Protein AF-A0A550GPX2-F1 (afdb_monomer)

Radius of gyration: 15.7 Å; Cα contacts (8 Å, |Δi|>4): 46; chains: 1; bounding box: 25×50×33 Å

Solvent-accessible surface area (backbone atoms only — not comparable to full-atom values): 4302 Å² total; per-residue (Å²): 135,84,77,82,70,79,77,75,80,80,50,87,83,44,51,78,43,80,53,50,57,74,63,70,45,42,38,82,76,70,76,45,63,65,64,62,53,46,29,72,74,70,34,89,46,55,42,84,40,72,48,70,68,37,53,52,53,52,52,53,52,55,68,72,59,68,135

Foldseek 3Di:
DDPPPDPPPCPPPAAEDEDALVLVCCCVVPVDDPVVVCCVVVNPRYDYDYDPVRVVVVVVVVVVPDD

Secondary structure (DSSP, 8-state):
-----------TT-EEEEPPHHHHTHHHHH---HHHHHHHHH-TTEEEE--HHHHHHHHHHHHH---

pLDDT: mean 80.77, std 18.27, range [39.12, 95.19]

Mean predicted aligned error: 9.58 Å

Structure (mmCIF, N/CA/C/O backbone):
data_AF-A0A550GPX2-F1
#
_entry.id   AF-A0A550GPX2-F1
#
loop_
_atom_site.group_PDB
_atom_site.id
_atom_site.type_symbol
_atom_site.label_atom_id
_atom_site.label_alt_id
_atom_site.label_comp_id
_atom_site.label_asym_id
_atom_site.label_entity_id
_atom_site.label_seq_id
_atom_site.pdbx_PDB_ins_code
_atom_site.Cartn_x
_atom_site.Cartn_y
_atom_site.Cartn_z
_atom_site.occupancy
_atom_site.B_iso_or_equiv
_atom_site.auth_seq_id
_atom_si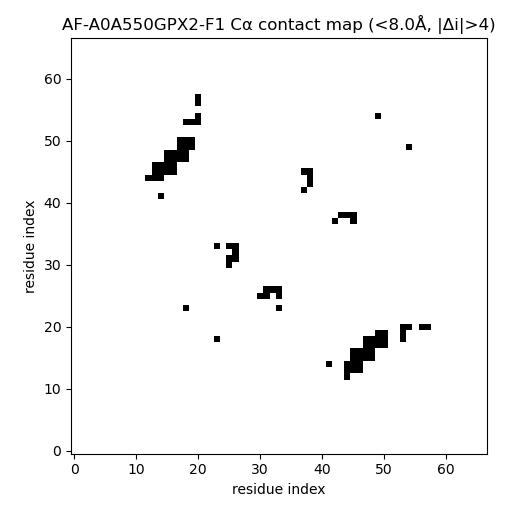te.auth_comp_id
_atom_site.auth_asym_id
_atom_site.auth_atom_id
_atom_site.pdbx_PDB_model_num
ATOM 1 N N . MET A 1 1 ? -0.909 -40.138 1.302 1.00 43.12 1 MET A N 1
ATOM 2 C CA . MET A 1 1 ? -0.907 -38.779 1.879 1.00 43.12 1 MET A CA 1
ATOM 3 C C . MET A 1 1 ? -0.742 -37.819 0.724 1.00 43.12 1 MET A C 1
ATOM 5 O O . MET A 1 1 ? 0.326 -37.776 0.128 1.00 43.12 1 MET A O 1
ATOM 9 N N . ALA A 1 2 ? -1.851 -37.222 0.293 1.00 39.12 2 ALA A N 1
ATOM 10 C CA . ALA A 1 2 ? -1.869 -36.313 -0.842 1.00 39.12 2 ALA A CA 1
ATOM 11 C C . ALA A 1 2 ? -1.129 -35.038 -0.435 1.00 39.12 2 ALA A C 1
ATOM 13 O O . ALA A 1 2 ? -1.505 -34.399 0.542 1.00 39.12 2 ALA A O 1
ATOM 14 N N . ALA A 1 3 ? -0.043 -34.745 -1.145 1.00 44.25 3 ALA A N 1
ATOM 15 C CA . ALA A 1 3 ? 0.641 -33.472 -1.057 1.00 44.25 3 ALA A CA 1
ATOM 16 C C . ALA A 1 3 ? -0.349 -32.395 -1.501 1.00 44.25 3 ALA A C 1
ATOM 18 O O . ALA A 1 3 ? -0.768 -32.377 -2.662 1.00 44.25 3 ALA A O 1
ATOM 19 N N . ASP A 1 4 ? -0.748 -31.567 -0.545 1.00 46.94 4 ASP A N 1
ATOM 20 C CA . ASP A 1 4 ? -1.419 -30.300 -0.769 1.00 46.94 4 ASP A CA 1
ATOM 21 C C . ASP A 1 4 ? -0.438 -29.436 -1.564 1.00 46.94 4 ASP A C 1
ATOM 23 O O . ASP A 1 4 ? 0.541 -28.910 -1.039 1.00 46.94 4 ASP A O 1
ATOM 27 N N . ARG A 1 5 ? -0.571 -29.482 -2.891 1.00 49.25 5 ARG A N 1
ATOM 28 C CA . ARG A 1 5 ? 0.241 -28.674 -3.790 1.00 49.25 5 ARG A CA 1
ATOM 29 C C . ARG A 1 5 ? -0.363 -27.287 -3.742 1.00 49.25 5 ARG A C 1
ATOM 31 O O . ARG A 1 5 ? -1.399 -27.065 -4.374 1.00 49.25 5 ARG A O 1
ATOM 38 N N . ASP A 1 6 ? 0.294 -26.405 -2.995 1.00 46.69 6 ASP A N 1
ATOM 39 C CA . ASP A 1 6 ? 0.163 -24.962 -3.129 1.00 46.69 6 ASP A CA 1
ATOM 40 C C . ASP A 1 6 ? 0.047 -24.638 -4.617 1.00 46.69 6 ASP A C 1
ATOM 42 O O . ASP A 1 6 ? 0.953 -24.874 -5.422 1.00 46.69 6 ASP A O 1
ATOM 46 N N . ARG A 1 7 ? -1.154 -24.216 -5.012 1.00 50.84 7 ARG A N 1
ATOM 47 C CA . ARG A 1 7 ? -1.408 -23.724 -6.356 1.00 50.84 7 ARG A CA 1
ATOM 48 C C . ARG A 1 7 ? -0.785 -22.345 -6.412 1.00 50.84 7 ARG A C 1
ATOM 50 O O . ARG A 1 7 ? -1.477 -21.351 -6.214 1.00 50.84 7 ARG A O 1
ATOM 57 N N . ASP A 1 8 ? 0.513 -22.313 -6.683 1.00 47.66 8 ASP A N 1
ATOM 58 C CA . ASP A 1 8 ? 1.173 -21.122 -7.186 1.00 47.66 8 ASP A CA 1
ATOM 59 C C . ASP A 1 8 ? 0.361 -20.656 -8.394 1.00 47.66 8 ASP A C 1
ATOM 61 O O . ASP A 1 8 ? 0.301 -21.316 -9.437 1.00 47.66 8 ASP A O 1
ATOM 65 N N . ILE A 1 9 ? -0.357 -19.548 -8.224 1.00 56.09 9 ILE A N 1
ATOM 66 C CA . ILE A 1 9 ? -1.019 -18.878 -9.330 1.00 56.09 9 ILE A CA 1
ATOM 67 C C . ILE A 1 9 ? 0.112 -18.295 -10.178 1.00 56.09 9 ILE A C 1
ATOM 69 O O . ILE A 1 9 ? 0.554 -17.169 -9.966 1.00 56.09 9 ILE A O 1
ATOM 73 N N . GLU A 1 10 ? 0.612 -19.073 -11.136 1.00 45.94 10 GLU A N 1
ATOM 74 C CA . GLU A 1 10 ? 1.532 -18.582 -12.157 1.00 45.94 10 GLU A CA 1
ATOM 75 C C .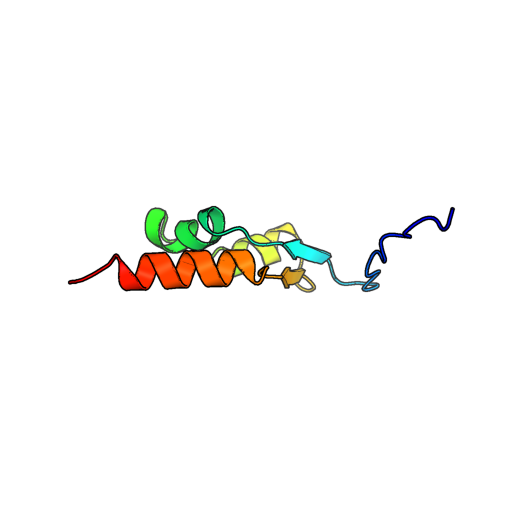 GLU A 1 10 ? 0.725 -17.712 -13.136 1.00 45.94 10 GLU A C 1
ATOM 77 O O . GLU A 1 10 ? 0.334 -18.138 -14.226 1.00 45.94 10 GLU A O 1
ATOM 82 N N . VAL A 1 11 ? 0.434 -16.468 -12.736 1.00 53.22 11 VAL A N 1
ATOM 83 C CA . VAL A 1 11 ? -0.021 -15.429 -13.665 1.00 53.22 11 VAL A CA 1
ATOM 84 C C . VAL A 1 11 ? 1.189 -15.060 -14.515 1.00 53.22 11 VAL A C 1
ATOM 86 O O . VAL A 1 11 ? 1.981 -14.190 -14.159 1.00 53.22 11 VAL A O 1
ATOM 89 N N . ARG A 1 12 ? 1.406 -15.779 -15.620 1.00 49.59 12 ARG A N 1
ATOM 90 C CA . ARG A 1 12 ? 2.522 -15.501 -16.531 1.00 49.59 12 ARG A CA 1
ATOM 91 C C . ARG A 1 12 ? 2.467 -14.042 -16.992 1.00 49.59 12 ARG A C 1
ATOM 93 O O . ARG A 1 12 ? 1.633 -13.683 -17.815 1.00 49.59 12 ARG A O 1
ATOM 100 N N . GLY A 1 13 ? 3.371 -13.225 -16.449 1.00 60.12 13 GLY A N 1
ATOM 101 C CA . GLY A 1 13 ? 3.526 -11.805 -16.771 1.00 60.12 13 GLY A CA 1
ATOM 102 C C . GLY A 1 13 ? 3.085 -10.821 -15.685 1.00 60.12 13 GLY A C 1
ATOM 103 O O . GLY A 1 13 ? 3.423 -9.645 -15.811 1.00 60.12 13 GLY A O 1
ATOM 104 N N . SER A 1 14 ? 2.415 -11.268 -14.618 1.00 68.19 14 SER A N 1
ATOM 105 C CA . SER A 1 14 ? 1.902 -10.370 -13.576 1.00 68.19 14 SER A CA 1
ATOM 106 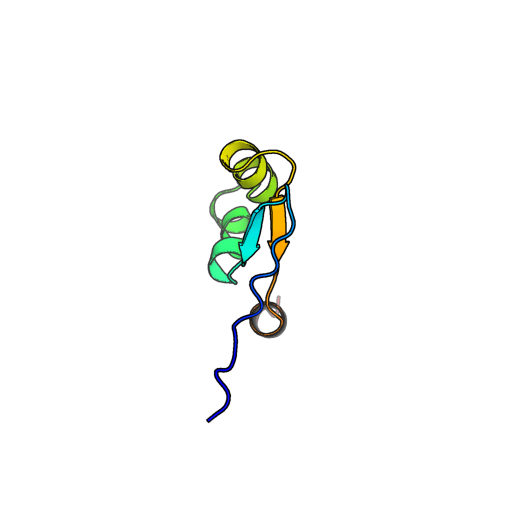C C . SER A 1 14 ? 2.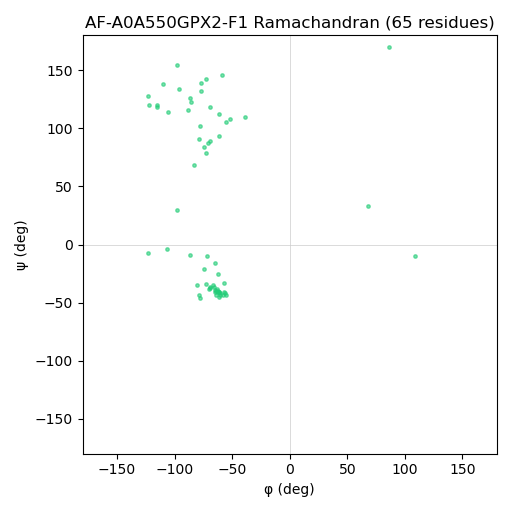438 -10.734 -12.195 1.00 68.19 14 SER A C 1
ATOM 108 O O . SER A 1 14 ? 2.361 -11.885 -11.769 1.00 68.19 14 SER A O 1
ATOM 110 N N . ARG A 1 15 ? 3.000 -9.753 -11.483 1.00 85.06 15 ARG A N 1
ATOM 111 C CA . ARG A 1 15 ? 3.566 -9.947 -10.138 1.00 85.06 15 ARG A CA 1
ATOM 112 C C . ARG A 1 15 ? 2.467 -9.738 -9.102 1.00 85.06 15 ARG A C 1
ATOM 114 O O . ARG A 1 15 ? 1.942 -8.637 -8.995 1.00 85.06 15 ARG A O 1
ATOM 121 N N . GLY A 1 16 ? 2.115 -10.778 -8.354 1.00 91.44 16 GLY A N 1
ATOM 122 C CA . GLY A 1 16 ? 1.170 -10.661 -7.244 1.00 91.44 16 GLY A CA 1
ATOM 123 C C . GLY A 1 16 ? 1.832 -10.048 -6.010 1.00 91.44 16 GLY A C 1
ATOM 124 O O . GLY A 1 16 ? 2.910 -10.487 -5.614 1.00 91.44 16 GLY A O 1
ATOM 125 N N . VAL A 1 17 ? 1.184 -9.063 -5.391 1.00 93.56 17 VAL A N 1
ATOM 126 C CA . VAL A 1 17 ? 1.603 -8.469 -4.114 1.00 93.56 17 VAL A CA 1
ATOM 127 C C . VAL A 1 17 ? 0.469 -8.620 -3.116 1.00 93.56 17 VAL A C 1
ATOM 129 O O . VAL A 1 17 ? -0.627 -8.113 -3.340 1.00 93.56 17 VAL A O 1
ATOM 132 N N . ILE A 1 18 ? 0.742 -9.309 -2.011 1.00 95.19 18 ILE A N 1
ATOM 133 C CA . ILE A 1 18 ? -0.197 -9.431 -0.897 1.00 95.19 18 ILE A CA 1
ATOM 134 C C . ILE A 1 18 ? -0.015 -8.218 0.014 1.00 95.19 18 ILE A C 1
ATOM 136 O O . ILE A 1 18 ? 1.091 -7.960 0.488 1.00 95.19 18 ILE A O 1
ATOM 140 N N . LEU A 1 19 ? -1.091 -7.470 0.235 1.00 94.19 19 LEU A N 1
ATOM 141 C CA . LEU A 1 19 ? -1.091 -6.257 1.044 1.00 94.19 19 LEU A CA 1
ATOM 142 C C . LEU A 1 19 ? -1.532 -6.561 2.476 1.00 94.19 19 LEU A C 1
ATOM 144 O O . LEU A 1 19 ? -2.537 -7.235 2.690 1.00 94.19 19 LEU A O 1
ATOM 148 N N . ASP A 1 20 ? -0.786 -6.021 3.436 1.00 93.25 20 ASP A N 1
ATOM 149 C CA . ASP A 1 20 ? -1.089 -6.060 4.869 1.00 93.25 20 ASP A CA 1
ATOM 150 C C . ASP A 1 20 ? -1.767 -4.750 5.319 1.00 93.25 20 ASP A C 1
ATOM 152 O O . ASP A 1 20 ? -1.533 -3.688 4.729 1.00 93.25 20 ASP A O 1
ATOM 156 N N . SER A 1 21 ? -2.556 -4.799 6.395 1.00 90.31 21 SER A N 1
ATOM 157 C CA . SER A 1 21 ? -3.237 -3.638 6.978 1.00 90.31 21 SER A CA 1
ATOM 158 C C . SER A 1 21 ? -2.241 -2.524 7.321 1.00 90.31 21 SER A C 1
ATOM 160 O O . SER A 1 21 ? -2.443 -1.370 6.943 1.00 90.31 21 SER A O 1
ATOM 162 N N . ASN A 1 22 ? -1.092 -2.864 7.914 1.00 90.94 22 ASN A N 1
ATOM 163 C CA . ASN A 1 22 ? -0.029 -1.906 8.243 1.00 90.94 22 ASN A CA 1
ATOM 164 C C . ASN A 1 22 ? 0.494 -1.120 7.036 1.00 90.94 22 ASN A C 1
ATOM 166 O O . ASN A 1 22 ? 0.765 0.083 7.145 1.00 90.94 22 ASN A O 1
ATOM 170 N N . PHE A 1 23 ? 0.653 -1.800 5.901 1.00 93.50 23 PHE A N 1
ATOM 171 C CA . PHE A 1 23 ? 1.119 -1.184 4.666 1.00 93.50 23 PHE A CA 1
ATOM 172 C C . PHE A 1 23 ? 0.052 -0.250 4.086 1.00 93.50 23 PHE A C 1
ATOM 174 O O . PHE A 1 23 ? 0.367 0.861 3.665 1.00 93.50 23 PHE A O 1
ATOM 181 N N . LEU A 1 24 ? -1.224 -0.634 4.176 1.00 92.38 24 LEU A N 1
ATOM 182 C CA . LEU A 1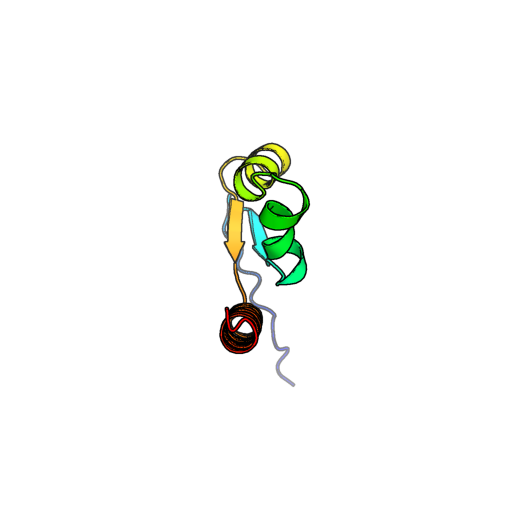 24 ? -2.356 0.197 3.753 1.00 92.38 24 LEU A CA 1
ATOM 183 C C . LEU A 1 24 ? -2.515 1.487 4.585 1.00 92.38 24 LEU A C 1
ATOM 185 O O . LEU A 1 24 ? -3.160 2.427 4.129 1.00 92.38 24 LEU A O 1
ATOM 189 N N . PHE A 1 25 ? -1.873 1.589 5.756 1.00 90.75 25 PHE A N 1
ATOM 190 C CA . PHE A 1 25 ? -1.800 2.828 6.549 1.00 90.75 25 PHE A CA 1
ATOM 191 C C . PHE A 1 25 ? -0.647 3.769 6.167 1.00 90.75 25 PHE A C 1
ATOM 193 O O . PHE A 1 25 ? -0.578 4.892 6.671 1.00 90.75 25 PHE A O 1
ATOM 200 N N . VAL A 1 26 ? 0.288 3.343 5.315 1.00 93.38 26 VAL A N 1
ATOM 201 C CA . VAL A 1 26 ? 1.416 4.182 4.865 1.00 93.38 26 VAL A CA 1
ATOM 202 C C . VAL A 1 26 ? 0.948 5.476 4.181 1.00 93.38 26 VAL A C 1
ATOM 204 O O . VAL A 1 26 ? 1.479 6.526 4.555 1.00 93.38 26 VAL A O 1
ATOM 207 N N . PRO A 1 27 ? -0.063 5.478 3.283 1.00 91.75 27 PRO A N 1
ATOM 208 C CA . PRO A 1 27 ? -0.537 6.708 2.649 1.00 91.75 27 PRO A CA 1
ATOM 209 C C . PRO A 1 27 ? -0.965 7.776 3.656 1.00 91.75 27 PRO A C 1
ATOM 211 O O . PRO A 1 27 ? -0.602 8.940 3.515 1.00 91.75 27 PRO A O 1
ATOM 214 N N . LEU A 1 28 ? -1.667 7.375 4.721 1.00 86.38 28 LEU A N 1
ATOM 215 C CA . LEU A 1 28 ? -2.125 8.289 5.770 1.00 86.38 28 LEU A CA 1
ATOM 216 C C . LEU A 1 28 ? -0.970 8.837 6.617 1.00 86.38 28 LEU A C 1
ATOM 218 O O . LEU A 1 28 ? -1.003 9.995 7.023 1.00 86.38 28 LEU A O 1
ATOM 222 N N . ARG A 1 29 ? 0.050 8.016 6.894 1.00 88.38 29 ARG A N 1
ATOM 223 C CA . ARG A 1 29 ? 1.180 8.396 7.760 1.00 88.38 29 ARG A CA 1
ATOM 224 C C . ARG A 1 29 ? 2.238 9.236 7.052 1.00 88.38 29 ARG A C 1
ATOM 226 O O . ARG A 1 29 ? 2.855 10.082 7.691 1.00 88.38 29 ARG A O 1
ATOM 233 N N . PHE A 1 30 ? 2.466 8.978 5.768 1.00 91.94 30 PHE A N 1
ATOM 234 C CA . PHE A 1 30 ? 3.613 9.518 5.037 1.00 91.94 30 PHE A CA 1
ATOM 235 C C . PHE A 1 30 ? 3.228 10.334 3.797 1.00 91.94 30 PHE A C 1
ATOM 237 O O . PHE A 1 30 ? 4.104 10.956 3.205 1.00 91.94 30 PHE A O 1
ATOM 244 N N . GLY A 1 31 ? 1.947 10.363 3.405 1.00 93.00 31 GLY A N 1
ATOM 245 C CA . GLY A 1 31 ? 1.488 11.105 2.225 1.00 93.00 31 GLY A CA 1
ATOM 246 C C . GLY A 1 31 ? 1.995 10.522 0.904 1.00 93.00 31 GLY A C 1
ATOM 247 O O . GLY A 1 31 ? 2.280 11.274 -0.023 1.00 93.00 31 GLY A O 1
ATOM 248 N N . VAL A 1 32 ? 2.150 9.197 0.835 1.00 94.12 32 VAL A N 1
ATOM 249 C CA . VAL A 1 32 ? 2.739 8.478 -0.307 1.00 94.12 32 VAL A CA 1
ATOM 250 C C . VAL A 1 32 ? 1.678 7.676 -1.056 1.00 94.12 32 VAL A C 1
ATOM 252 O O . VAL A 1 32 ? 0.856 6.997 -0.437 1.00 94.12 32 VAL A O 1
ATOM 255 N N . ASP A 1 33 ? 1.741 7.703 -2.387 1.00 94.62 33 ASP A N 1
ATOM 256 C CA . ASP A 1 33 ? 0.979 6.800 -3.250 1.00 94.62 33 ASP A CA 1
ATOM 257 C C . ASP A 1 33 ? 1.651 5.421 -3.314 1.00 94.62 33 ASP A C 1
ATOM 259 O O . ASP A 1 33 ? 2.510 5.149 -4.149 1.00 94.62 33 ASP A O 1
ATOM 263 N N . ILE A 1 34 ? 1.250 4.529 -2.411 1.00 94.00 34 ILE A N 1
ATOM 264 C CA . ILE A 1 34 ? 1.822 3.181 -2.323 1.00 94.00 34 ILE A CA 1
ATOM 265 C C . ILE A 1 34 ? 1.591 2.326 -3.574 1.00 94.00 34 ILE A C 1
ATOM 267 O O . ILE A 1 34 ? 2.368 1.404 -3.812 1.00 94.00 34 ILE A O 1
ATOM 271 N N . PHE A 1 35 ? 0.545 2.593 -4.361 1.00 93.62 35 PHE A N 1
ATOM 272 C CA . PHE A 1 35 ? 0.263 1.808 -5.561 1.00 93.62 35 PHE A CA 1
ATOM 273 C C . PHE A 1 35 ? 1.194 2.234 -6.693 1.00 93.62 35 PHE A C 1
ATOM 275 O O . PHE A 1 35 ? 1.845 1.375 -7.286 1.00 93.62 35 PHE A O 1
ATOM 282 N N . GLY A 1 36 ? 1.348 3.545 -6.904 1.00 94.06 36 GLY A N 1
ATOM 283 C CA . GLY A 1 36 ? 2.311 4.095 -7.858 1.00 94.06 36 GLY A CA 1
ATOM 284 C C . GLY A 1 36 ? 3.760 3.715 -7.535 1.00 94.06 36 GLY A C 1
ATOM 285 O O . GLY A 1 36 ? 4.507 3.319 -8.429 1.00 94.06 36 GLY A O 1
ATOM 286 N N . GLU A 1 37 ? 4.154 3.741 -6.257 1.00 94.31 37 GLU A N 1
ATOM 287 C CA . GLU A 1 37 ? 5.494 3.300 -5.837 1.00 94.31 37 GLU A CA 1
ATOM 288 C C . GLU A 1 37 ? 5.721 1.800 -6.102 1.00 94.31 37 GLU A C 1
ATOM 290 O O . GLU A 1 37 ? 6.789 1.396 -6.571 1.00 94.31 37 GLU A O 1
ATOM 295 N N . LEU A 1 38 ? 4.711 0.954 -5.857 1.00 93.69 38 LEU A N 1
ATOM 296 C CA . LEU A 1 38 ? 4.799 -0.479 -6.150 1.00 93.69 38 LEU A CA 1
ATOM 297 C C . LEU A 1 38 ? 4.825 -0.764 -7.656 1.00 93.69 38 LEU A C 1
ATOM 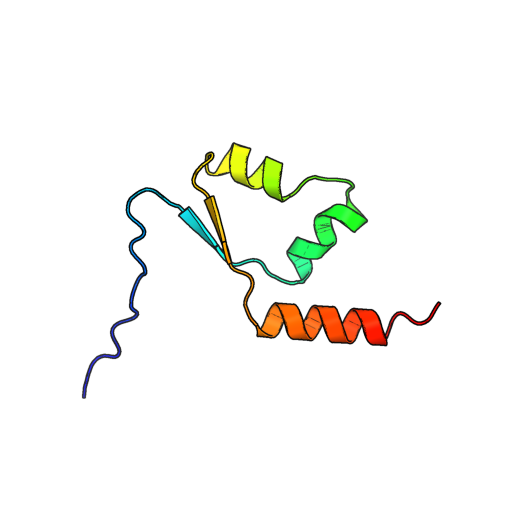299 O O . LEU A 1 38 ? 5.573 -1.644 -8.081 1.00 93.69 38 LEU A O 1
ATOM 303 N N . GLU A 1 39 ? 4.075 -0.019 -8.467 1.00 92.94 39 GLU A N 1
ATOM 304 C CA . GLU A 1 39 ? 4.152 -0.083 -9.931 1.00 92.94 39 GLU A CA 1
ATOM 305 C C . GLU A 1 39 ? 5.516 0.388 -10.455 1.00 92.94 39 GLU A C 1
ATOM 307 O O . GLU A 1 39 ? 6.086 -0.244 -11.344 1.00 92.94 39 GLU A O 1
ATOM 312 N N . GLY A 1 40 ? 6.090 1.450 -9.885 1.00 93.44 40 GLY A N 1
ATOM 313 C CA . GLY A 1 40 ? 7.435 1.920 -10.228 1.00 93.44 40 GLY A CA 1
ATOM 314 C C . GLY A 1 40 ? 8.522 0.895 -9.885 1.00 93.44 40 GLY A C 1
ATOM 315 O O . GLY A 1 40 ? 9.461 0.696 -10.658 1.00 93.44 40 GLY A O 1
ATOM 316 N N . LEU A 1 41 ? 8.370 0.199 -8.754 1.00 92.94 41 LEU A N 1
ATOM 317 C CA . LEU A 1 41 ? 9.320 -0.806 -8.277 1.00 92.94 41 LEU A CA 1
ATOM 318 C C . LEU A 1 41 ? 9.186 -2.158 -8.998 1.00 92.94 41 LEU A C 1
ATOM 320 O O . LEU A 1 41 ? 10.185 -2.799 -9.333 1.00 92.94 41 LEU A O 1
ATOM 324 N N . LEU A 1 42 ? 7.954 -2.625 -9.205 1.00 90.31 42 LEU A N 1
ATOM 325 C CA . LEU A 1 42 ? 7.645 -3.973 -9.694 1.00 90.31 42 LEU A CA 1
ATOM 326 C C . LEU A 1 42 ? 7.161 -3.987 -11.148 1.00 90.31 42 LEU A C 1
ATOM 328 O O . LEU A 1 42 ? 7.005 -5.068 -11.720 1.00 90.31 42 LEU A O 1
ATOM 332 N N . GLY A 1 43 ? 6.998 -2.827 -11.772 1.00 89.00 43 GLY A N 1
ATOM 333 C CA . GLY A 1 43 ? 6.486 -2.673 -13.126 1.00 89.00 43 GLY A CA 1
ATOM 334 C C . GLY A 1 43 ? 4.952 -2.609 -13.196 1.00 89.00 43 GLY A C 1
ATOM 335 O O . GLY A 1 43 ? 4.256 -2.925 -12.231 1.00 89.00 43 GLY A O 1
ATOM 336 N N . PRO A 1 44 ? 4.411 -2.260 -14.376 1.00 86.19 44 PRO A N 1
ATOM 337 C CA . PRO A 1 44 ? 2.993 -1.935 -14.563 1.00 86.19 44 PRO A CA 1
ATOM 338 C C . PRO A 1 44 ? 2.040 -3.141 -14.491 1.00 86.19 44 PRO A C 1
ATOM 340 O O . PRO A 1 44 ? 0.829 -2.966 -14.470 1.00 86.19 44 PRO A O 1
ATOM 343 N N . SER A 1 45 ? 2.558 -4.371 -14.469 1.00 88.69 45 SER A N 1
ATOM 344 C CA . SER A 1 45 ? 1.751 -5.602 -14.417 1.00 88.69 45 SER A CA 1
ATOM 345 C C . SER A 1 45 ? 1.626 -6.160 -12.995 1.00 88.69 45 SER A C 1
ATOM 347 O O . SER A 1 45 ? 1.565 -7.376 -12.800 1.00 88.69 45 SER A O 1
ATOM 349 N N . VAL A 1 46 ? 1.663 -5.303 -11.976 1.00 90.88 46 VAL A N 1
ATOM 350 C CA . VAL A 1 46 ? 1.472 -5.728 -10.587 1.00 90.88 46 VAL A CA 1
ATOM 351 C C . VAL A 1 46 ? -0.015 -5.967 -10.303 1.00 90.88 46 VAL A C 1
ATOM 353 O O . VAL A 1 46 ? -0.882 -5.228 -10.759 1.00 90.88 46 VAL A O 1
ATOM 356 N N . VAL A 1 47 ? -0.322 -7.033 -9.569 1.00 93.38 47 VAL A N 1
ATOM 357 C CA . VAL A 1 47 ? -1.677 -7.358 -9.115 1.00 93.38 47 VAL A CA 1
ATOM 358 C C . VAL A 1 47 ? -1.695 -7.277 -7.600 1.00 93.38 47 VAL A C 1
ATOM 360 O O . VAL A 1 47 ? -0.981 -8.018 -6.924 1.00 93.38 47 VAL A O 1
ATOM 363 N N . PHE A 1 48 ? -2.530 -6.394 -7.068 1.00 93.12 48 PHE A N 1
ATOM 364 C CA . PHE A 1 48 ? -2.689 -6.223 -5.631 1.00 93.12 48 PHE A CA 1
ATOM 365 C C . PHE A 1 48 ? -3.732 -7.195 -5.085 1.00 93.12 48 PHE A C 1
ATOM 367 O O . PHE A 1 48 ? -4.870 -7.246 -5.552 1.00 93.12 48 PHE A O 1
ATOM 374 N N . LEU A 1 49 ? -3.333 -7.966 -4.081 1.00 94.75 49 LEU A N 1
ATOM 375 C CA . LEU A 1 49 ? -4.163 -8.945 -3.400 1.00 94.75 49 LEU A CA 1
ATOM 376 C C . LEU A 1 49 ? -4.335 -8.492 -1.955 1.00 94.75 49 LEU A C 1
ATOM 378 O O . LEU A 1 49 ? -3.364 -8.403 -1.209 1.00 94.75 49 LEU A O 1
ATOM 382 N N . VAL A 1 50 ? -5.571 -8.222 -1.549 1.00 94.94 50 VAL A N 1
ATOM 383 C CA . VAL A 1 50 ? -5.894 -7.918 -0.152 1.00 94.94 50 VAL A CA 1
ATOM 384 C C . VAL A 1 50 ? -6.584 -9.143 0.441 1.00 94.94 50 VAL A C 1
ATOM 386 O O . VAL A 1 50 ? -7.679 -9.494 -0.008 1.00 94.94 50 VAL A O 1
ATOM 389 N N . PRO A 1 51 ? -5.969 -9.834 1.416 1.00 94.50 51 PRO A N 1
ATOM 390 C CA . PRO A 1 51 ? -6.620 -10.941 2.099 1.00 94.50 51 PRO A CA 1
ATOM 391 C C . PRO A 1 51 ? -7.916 -10.494 2.782 1.00 94.50 51 PRO A C 1
ATOM 393 O O . PRO A 1 51 ? -7.991 -9.401 3.339 1.00 94.50 51 PRO A O 1
ATOM 396 N N . ALA A 1 52 ? -8.920 -11.371 2.823 1.00 94.69 52 ALA A N 1
ATOM 397 C CA . ALA A 1 52 ? -10.180 -11.079 3.512 1.00 94.69 52 ALA A CA 1
ATOM 398 C C . ALA A 1 52 ? -9.981 -10.736 5.002 1.00 94.69 52 ALA A C 1
ATOM 400 O O . ALA A 1 52 ? -10.694 -9.893 5.536 1.00 94.69 52 ALA A O 1
ATOM 401 N N . ALA A 1 53 ? -8.981 -11.339 5.657 1.00 92.25 53 ALA A N 1
ATOM 402 C CA . ALA A 1 53 ? -8.616 -11.01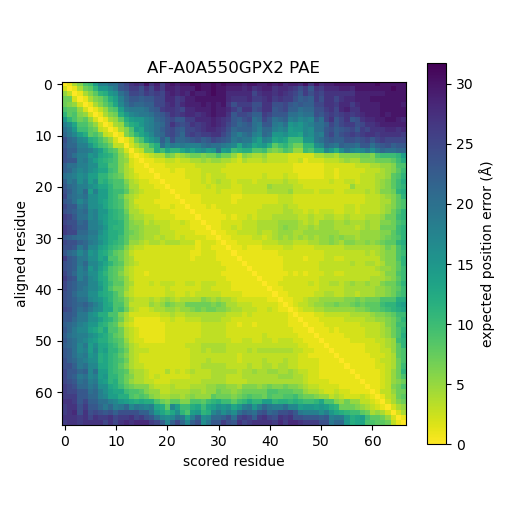1 7.036 1.00 92.25 53 ALA A CA 1
ATOM 403 C C . ALA A 1 53 ? -8.164 -9.548 7.187 1.00 92.25 53 ALA A C 1
ATOM 405 O O . ALA A 1 53 ? -8.594 -8.869 8.112 1.00 92.25 53 ALA A O 1
ATOM 406 N N . VAL A 1 54 ? -7.379 -9.040 6.231 1.00 93.44 54 VAL A N 1
ATOM 407 C CA . VAL A 1 54 ? -6.934 -7.638 6.210 1.00 93.44 54 VAL A CA 1
ATOM 408 C C . VAL A 1 54 ? -8.124 -6.697 6.017 1.00 93.44 54 VAL A C 1
ATOM 410 O O . VAL A 1 54 ? -8.197 -5.667 6.678 1.00 93.44 54 VAL A O 1
ATOM 413 N N . LEU A 1 55 ? -9.099 -7.057 5.172 1.00 92.12 55 LEU A N 1
ATOM 414 C CA . LEU A 1 55 ? -10.341 -6.281 5.044 1.00 92.12 55 LEU A CA 1
ATOM 415 C C . LEU A 1 55 ? -11.120 -6.226 6.366 1.00 92.12 55 LEU A C 1
ATOM 417 O O . LEU A 1 55 ? -11.531 -5.143 6.774 1.00 92.12 55 LEU A O 1
ATOM 421 N N . ALA A 1 56 ? -11.268 -7.359 7.057 1.00 91.69 56 ALA A N 1
ATOM 422 C CA . ALA A 1 56 ? -11.965 -7.416 8.342 1.00 91.69 56 ALA A CA 1
ATOM 423 C C . ALA A 1 56 ? -11.277 -6.559 9.423 1.00 91.69 56 ALA A C 1
ATOM 425 O O . ALA A 1 56 ? -11.947 -5.861 10.182 1.00 91.69 56 ALA A O 1
ATOM 426 N N . GLU A 1 57 ? -9.942 -6.553 9.475 1.00 89.56 57 GLU A N 1
ATOM 427 C CA . GLU A 1 57 ? -9.182 -5.679 10.382 1.00 89.56 57 GLU A CA 1
ATOM 428 C C . GLU A 1 57 ? -9.449 -4.193 10.114 1.00 89.56 57 GLU A C 1
ATOM 430 O O . GLU A 1 57 ? -9.657 -3.414 11.047 1.00 89.56 57 GLU A O 1
ATOM 435 N N . LEU A 1 58 ? -9.479 -3.792 8.841 1.00 89.19 58 LEU A N 1
ATOM 436 C CA . LEU A 1 58 ? -9.766 -2.410 8.458 1.00 89.19 58 LEU A CA 1
ATOM 437 C C . LEU A 1 58 ? -11.200 -1.997 8.815 1.00 89.19 58 LEU A C 1
ATOM 439 O O . LEU A 1 58 ? -11.424 -0.859 9.233 1.00 89.19 58 LEU A O 1
ATOM 443 N N . GLU A 1 59 ? -12.169 -2.905 8.690 1.00 90.19 59 GLU A N 1
ATOM 444 C CA . GLU A 1 59 ? -13.555 -2.661 9.104 1.00 90.19 59 GLU A C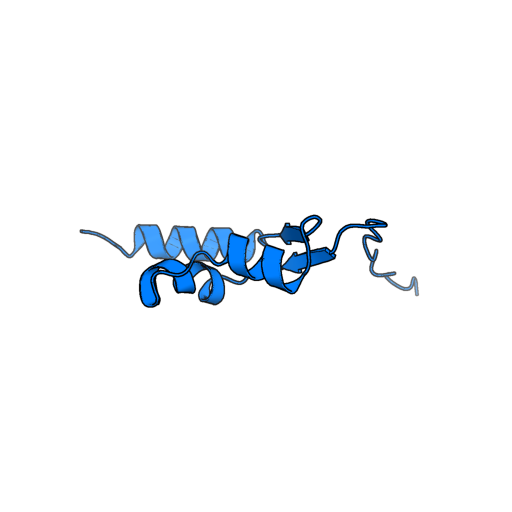A 1
ATOM 445 C C . GLU A 1 59 ? -13.674 -2.450 10.618 1.00 90.19 59 GLU A C 1
ATOM 447 O O . GLU A 1 59 ? -14.325 -1.496 11.046 1.00 90.19 59 GLU A O 1
ATOM 452 N N . LEU A 1 60 ? -12.981 -3.260 11.425 1.00 87.56 60 LEU A N 1
ATOM 453 C CA . LEU A 1 60 ? -12.938 -3.089 12.882 1.00 87.56 60 LEU A CA 1
ATOM 454 C C . LEU A 1 60 ? -12.323 -1.742 13.284 1.00 87.56 60 LEU A C 1
ATOM 456 O O . LEU A 1 60 ? -12.817 -1.067 14.188 1.00 87.56 60 LEU A O 1
ATOM 460 N N . LEU A 1 61 ? -11.262 -1.319 12.593 1.00 85.50 61 LEU A N 1
ATOM 461 C CA . LEU A 1 61 ? -10.624 -0.024 12.840 1.00 85.50 61 LEU A CA 1
ATOM 462 C C . LEU A 1 61 ? -11.539 1.152 12.478 1.00 85.50 61 LEU A C 1
ATOM 464 O O . LEU A 1 61 ? -11.538 2.158 13.187 1.00 85.50 61 LEU A O 1
ATOM 468 N N . ARG A 1 62 ? -12.363 1.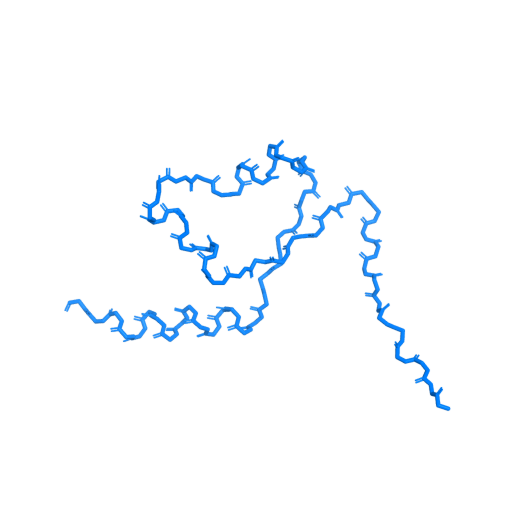019 11.431 1.00 83.94 62 ARG A N 1
ATOM 469 C CA . ARG A 1 62 ? -13.405 2.002 11.092 1.00 83.94 62 ARG A CA 1
ATOM 470 C C . ARG A 1 62 ? -14.451 2.123 12.202 1.00 83.94 62 ARG A C 1
ATOM 472 O O . ARG A 1 62 ? -14.882 3.229 12.498 1.00 83.94 62 ARG A O 1
ATOM 479 N N . GLU A 1 63 ? -14.866 1.011 12.801 1.00 79.50 63 GLU A N 1
ATOM 480 C CA . GLU A 1 63 ? -15.887 0.998 13.860 1.00 79.50 63 GLU A CA 1
ATOM 481 C C . GLU A 1 63 ? -15.370 1.552 15.195 1.00 79.50 63 GLU A C 1
ATOM 483 O O . GLU A 1 63 ? -16.115 2.212 15.918 1.00 79.50 63 GLU A O 1
ATOM 488 N N . GLY A 1 64 ? -14.089 1.335 15.507 1.00 70.25 64 GLY A N 1
ATOM 489 C CA . GLY A 1 64 ? -13.432 1.927 16.677 1.00 70.25 64 GLY A CA 1
ATOM 490 C C . GLY A 1 64 ? -13.106 3.419 16.527 1.00 70.25 64 GLY A C 1
ATOM 491 O O . GLY A 1 64 ? -12.953 4.118 17.529 1.00 70.25 64 GLY A O 1
ATOM 492 N N . ALA A 1 65 ? -13.025 3.922 15.293 1.00 61.19 65 ALA A N 1
ATOM 493 C CA . ALA A 1 65 ? -12.828 5.332 14.978 1.00 61.19 65 ALA A CA 1
ATOM 494 C C . ALA A 1 65 ? -14.169 6.092 15.009 1.00 61.19 65 ALA A C 1
ATOM 496 O O . ALA A 1 65 ? -14.681 6.531 13.981 1.00 61.19 65 ALA A O 1
ATOM 497 N N . SER A 1 66 ? -14.763 6.235 16.197 1.00 46.19 66 SER A N 1
ATOM 498 C CA . SER A 1 66 ? -15.871 7.181 16.388 1.00 46.19 66 SER A CA 1
ATOM 499 C C . SER A 1 66 ? -15.325 8.628 16.371 1.00 46.19 66 SER A C 1
ATOM 501 O O . SER A 1 66 ? -14.224 8.825 16.888 1.00 46.19 66 SER A O 1
ATOM 503 N N . PRO A 1 67 ? -16.037 9.620 15.785 1.00 54.56 67 PRO A N 1
ATOM 504 C CA . PRO A 1 67 ? -15.552 11.000 15.623 1.00 54.56 67 PRO A CA 1
ATOM 505 C C . PRO A 1 67 ? -15.247 11.731 16.933 1.00 54.56 67 PRO A C 1
ATOM 507 O O . PRO A 1 67 ? -15.935 11.443 17.941 1.00 54.56 67 PRO A O 1
#

Sequence (67 aa):
MAADRDRDIEVRGSRGVILDSNFLFVPLRFGVDIFGELEGLLGPSVVFLVPAAVLAELELLREGASP

Nearest PDB structures (foldseek):
  7d5t-assembly1_5K  TM=8.616E-01  e=3.953E-01  Saccharomyces cerevisiae S288C
  7mqa-assembly1_SL  TM=8.563E-01  e=4.546E-01  Homo sapiens
  5wyk-assembly1_U4  TM=8.338E-01  e=4.239E-01  Saccharomyces cerevisiae S288C
  7mq9-assembly1_SL  TM=7.927E-01  e=7.953E-01  Homo sapiens
  6zqg-assembly1_UX  TM=7.489E-01  e=7.416E-01  Saccharomyces cerevisiae S288C